Protein AF-A0A9X9LUC2-F1 (afdb_monomer_lite)

Structure (mmCIF, N/CA/C/O backbone):
data_AF-A0A9X9LUC2-F1
#
_entry.id   AF-A0A9X9LUC2-F1
#
loop_
_atom_site.group_PDB
_atom_site.id
_atom_site.type_symbol
_atom_site.label_atom_id
_atom_site.label_alt_id
_atom_site.label_comp_id
_atom_site.label_asym_id
_atom_site.label_entity_id
_atom_site.label_seq_id
_atom_site.pdbx_PDB_ins_code
_atom_site.Cartn_x
_atom_site.Cartn_y
_atom_site.Cartn_z
_atom_site.occupancy
_atom_site.B_iso_or_equiv
_atom_site.auth_seq_id
_atom_site.auth_comp_id
_atom_site.auth_asym_id
_atom_site.auth_atom_id
_atom_site.pdbx_PDB_model_num
ATOM 1 N N . MET A 1 1 ? 9.686 3.847 -3.494 1.00 53.19 1 MET A N 1
ATOM 2 C CA . MET A 1 1 ? 11.094 3.877 -3.953 1.00 53.19 1 MET A CA 1
ATOM 3 C C . MET A 1 1 ? 12.055 2.980 -3.164 1.00 53.19 1 MET A C 1
ATOM 5 O O . MET A 1 1 ? 12.938 2.423 -3.793 1.00 53.19 1 MET A O 1
ATOM 9 N N . LYS A 1 2 ? 11.927 2.823 -1.834 1.00 65.31 2 LYS A N 1
ATOM 10 C CA . LYS A 1 2 ? 13.006 2.271 -0.981 1.00 65.31 2 LYS A CA 1
ATOM 11 C C . LYS A 1 2 ? 13.181 0.735 -0.961 1.00 65.31 2 LYS A C 1
ATOM 13 O O . LYS A 1 2 ? 14.313 0.288 -0.920 1.00 65.31 2 LYS A O 1
ATOM 18 N N . GLU A 1 3 ? 12.108 -0.058 -1.003 1.00 73.75 3 GLU A N 1
ATOM 19 C CA . GLU A 1 3 ? 12.200 -1.539 -0.937 1.00 73.75 3 GLU A CA 1
ATOM 20 C C . GLU A 1 3 ? 12.381 -2.179 -2.324 1.00 73.75 3 GLU A C 1
ATOM 22 O O . GLU A 1 3 ? 13.334 -2.907 -2.569 1.00 73.75 3 GLU A O 1
ATOM 27 N N . MET A 1 4 ? 11.481 -1.873 -3.265 1.00 83.88 4 MET A N 1
ATOM 28 C CA . MET A 1 4 ? 11.449 -2.530 -4.584 1.00 83.88 4 MET A CA 1
ATOM 29 C C . MET A 1 4 ? 12.127 -1.729 -5.706 1.00 83.88 4 MET A C 1
ATOM 31 O O . MET A 1 4 ? 12.235 -2.216 -6.832 1.00 83.88 4 MET A O 1
ATOM 35 N N . GLY A 1 5 ? 12.578 -0.500 -5.425 1.00 82.88 5 GLY A N 1
ATOM 36 C CA . GLY A 1 5 ? 13.325 0.334 -6.375 1.00 82.88 5 GLY A CA 1
ATOM 37 C C . GLY A 1 5 ? 12.550 0.790 -7.618 1.00 82.88 5 GLY A C 1
ATOM 38 O O . GLY A 1 5 ? 13.155 1.384 -8.505 1.00 82.88 5 GLY A O 1
ATOM 39 N N . THR A 1 6 ? 11.241 0.525 -7.721 1.00 84.12 6 THR A N 1
ATOM 40 C CA . THR A 1 6 ? 10.432 0.979 -8.861 1.00 84.12 6 THR A CA 1
ATOM 41 C C . THR A 1 6 ? 9.820 2.357 -8.587 1.00 84.12 6 THR A C 1
ATOM 43 O O . THR A 1 6 ? 9.350 2.609 -7.468 1.00 84.12 6 THR A O 1
ATOM 46 N N . PRO A 1 7 ? 9.833 3.263 -9.581 1.00 85.38 7 PRO A N 1
ATOM 47 C CA . PRO A 1 7 ? 9.107 4.528 -9.506 1.00 85.38 7 PRO A CA 1
ATOM 48 C C . PRO A 1 7 ? 7.598 4.333 -9.730 1.00 85.38 7 PRO A C 1
ATOM 50 O O . PRO A 1 7 ? 6.815 5.034 -9.100 1.00 85.38 7 PRO A O 1
ATOM 53 N N . ASP A 1 8 ? 7.191 3.349 -10.545 1.00 85.25 8 ASP A N 1
ATOM 54 C CA . ASP A 1 8 ? 5.783 2.959 -10.702 1.00 85.25 8 ASP A CA 1
ATOM 55 C C . ASP A 1 8 ? 5.364 1.970 -9.596 1.00 85.25 8 ASP A C 1
ATOM 57 O O . ASP A 1 8 ? 6.000 0.921 -9.396 1.00 85.25 8 ASP A O 1
ATOM 61 N N . VAL A 1 9 ? 4.308 2.329 -8.860 1.00 87.81 9 VAL A N 1
ATOM 62 C CA . VAL A 1 9 ? 3.715 1.554 -7.762 1.00 87.81 9 VAL A CA 1
ATOM 63 C C . VAL A 1 9 ? 2.201 1.550 -7.934 1.00 87.81 9 VAL A C 1
ATOM 65 O O . VAL A 1 9 ? 1.543 2.582 -7.809 1.00 87.81 9 VAL A O 1
ATOM 68 N N . ARG A 1 10 ? 1.644 0.366 -8.172 1.00 89.12 10 ARG A N 1
ATOM 69 C CA . ARG A 1 10 ? 0.214 0.134 -8.366 1.00 89.12 10 ARG A CA 1
ATOM 70 C C . ARG A 1 10 ? -0.360 -0.468 -7.090 1.00 89.12 10 ARG A C 1
ATOM 72 O O . ARG A 1 10 ? 0.180 -1.431 -6.566 1.00 89.12 10 ARG A O 1
ATOM 79 N N . ILE A 1 11 ? -1.444 0.103 -6.577 1.00 90.19 11 ILE A N 1
ATOM 80 C CA . ILE A 1 11 ? -2.065 -0.345 -5.325 1.00 90.19 11 ILE A CA 1
ATOM 81 C C . ILE A 1 11 ? -3.303 -1.182 -5.648 1.00 90.19 11 ILE A C 1
ATOM 83 O O . ILE A 1 11 ? -4.203 -0.712 -6.343 1.00 90.19 11 ILE A O 1
ATOM 87 N N . ASP A 1 12 ? -3.384 -2.401 -5.107 1.00 91.06 12 ASP A N 1
ATOM 88 C CA . ASP A 1 12 ? -4.596 -3.219 -5.221 1.00 91.06 12 ASP A CA 1
ATOM 89 C C . ASP A 1 12 ? -5.784 -2.526 -4.528 1.00 91.06 12 ASP A C 1
ATOM 91 O O . ASP A 1 12 ? -5.720 -2.093 -3.372 1.00 91.06 12 ASP A O 1
ATOM 95 N N . THR A 1 13 ? -6.920 -2.488 -5.220 1.00 91.50 13 THR A N 1
ATOM 96 C CA . THR A 1 13 ? -8.217 -2.064 -4.682 1.00 91.50 13 THR A CA 1
ATOM 97 C C . THR A 1 13 ? -8.582 -2.736 -3.352 1.00 91.50 13 THR A C 1
ATOM 99 O O . THR A 1 13 ? -9.217 -2.108 -2.503 1.00 91.50 13 THR A O 1
ATOM 102 N N . ARG A 1 14 ? -8.167 -3.990 -3.124 1.00 91.88 14 ARG A N 1
ATOM 103 C CA . ARG A 1 14 ? -8.374 -4.716 -1.862 1.00 91.88 14 ARG A CA 1
ATOM 104 C C . ARG A 1 14 ? -7.601 -4.086 -0.712 1.00 91.88 14 ARG A C 1
ATOM 106 O O . ARG A 1 14 ? -8.144 -3.986 0.387 1.00 91.88 14 ARG A O 1
ATOM 113 N N . LEU A 1 15 ? -6.369 -3.639 -0.965 1.00 91.62 15 LEU A N 1
ATOM 114 C CA . LEU 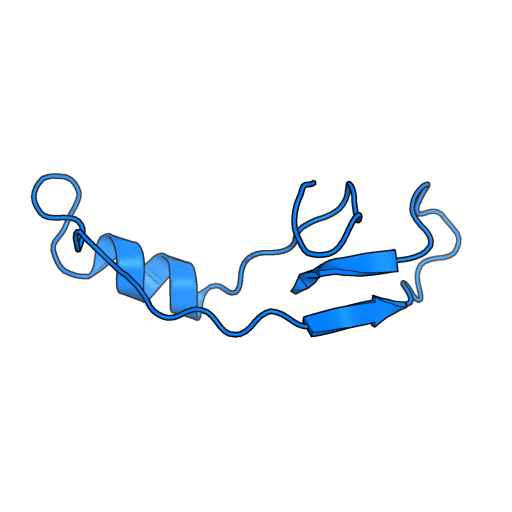A 1 15 ? -5.577 -2.926 0.032 1.00 91.62 15 LEU A CA 1
ATOM 115 C C . LEU A 1 15 ? -6.245 -1.594 0.369 1.00 91.62 15 LEU A C 1
ATOM 117 O O . LEU A 1 15 ? -6.411 -1.284 1.543 1.00 91.62 15 LEU A O 1
ATOM 121 N N . ASN A 1 16 ? -6.720 -0.861 -0.641 1.00 91.50 16 ASN A N 1
ATOM 122 C CA . ASN A 1 16 ? -7.436 0.393 -0.416 1.00 91.50 16 ASN A CA 1
ATOM 123 C C . ASN A 1 16 ? -8.695 0.179 0.446 1.00 91.50 16 ASN A C 1
ATOM 125 O O . ASN A 1 16 ? -8.893 0.863 1.446 1.00 91.50 16 ASN A O 1
ATOM 129 N N . LYS A 1 17 ? -9.510 -0.836 0.139 1.00 92.56 17 LYS A N 1
ATOM 130 C CA . LYS A 1 17 ? -10.682 -1.184 0.962 1.00 92.56 17 LYS A CA 1
ATOM 131 C C . LYS A 1 17 ? -10.301 -1.545 2.400 1.00 92.56 17 LYS A C 1
ATOM 133 O O . LYS A 1 17 ? -10.997 -1.134 3.320 1.00 92.56 17 LYS A O 1
ATOM 138 N N . ALA A 1 18 ? -9.206 -2.277 2.606 1.00 91.50 18 ALA A N 1
ATOM 139 C CA . ALA A 1 18 ? -8.730 -2.635 3.942 1.00 91.50 18 ALA A CA 1
ATOM 140 C C . ALA A 1 18 ? -8.236 -1.416 4.741 1.00 91.50 18 ALA A C 1
ATOM 142 O O . ALA A 1 18 ? -8.490 -1.331 5.941 1.00 91.50 18 ALA A O 1
ATOM 143 N N . VAL A 1 19 ? -7.580 -0.458 4.077 1.00 93.12 19 VAL A N 1
ATOM 144 C CA . VAL A 1 19 ? -7.151 0.813 4.683 1.00 93.12 19 VAL A CA 1
ATOM 145 C C . VAL A 1 19 ? -8.364 1.616 5.158 1.00 93.12 19 VAL A C 1
ATOM 147 O O . VAL A 1 19 ? -8.379 2.097 6.289 1.00 93.12 19 VAL A O 1
ATOM 150 N N . TRP A 1 20 ? -9.408 1.698 4.331 1.00 93.88 20 TRP A N 1
ATOM 151 C CA . TRP A 1 20 ? -10.602 2.501 4.615 1.00 93.88 20 TRP A CA 1
ATOM 152 C C . TRP A 1 20 ? -11.737 1.742 5.312 1.00 93.88 20 TRP A C 1
ATOM 154 O O . TRP A 1 20 ? -12.801 2.316 5.534 1.00 93.88 20 TRP A O 1
ATOM 164 N N . ALA A 1 21 ? -11.534 0.482 5.708 1.00 91.38 21 ALA A N 1
ATOM 165 C CA . ALA A 1 21 ? -12.591 -0.373 6.260 1.00 91.38 21 ALA A CA 1
ATOM 166 C C . ALA A 1 21 ? -13.259 0.195 7.528 1.00 91.38 21 ALA A C 1
ATOM 168 O O . ALA A 1 21 ? -14.418 -0.099 7.801 1.00 91.38 21 ALA A O 1
ATOM 169 N N . LYS A 1 22 ? -12.536 1.011 8.304 1.00 91.19 22 LYS A N 1
ATOM 170 C CA . LYS A 1 22 ? -13.025 1.655 9.538 1.00 91.19 22 LYS A CA 1
ATOM 171 C C . LYS A 1 22 ? -13.333 3.152 9.360 1.00 91.19 22 LYS A C 1
ATOM 173 O O . LYS A 1 22 ? -13.551 3.855 10.345 1.00 91.19 22 LYS A O 1
ATOM 178 N N . GLY A 1 23 ? -13.338 3.642 8.118 1.00 90.50 23 GLY A N 1
ATOM 179 C CA . GLY A 1 23 ? -13.509 5.055 7.784 1.00 90.50 23 GLY A CA 1
ATOM 180 C C . GLY A 1 23 ? -12.244 5.899 7.981 1.00 90.50 23 GLY A C 1
ATOM 181 O O . GLY A 1 23 ? -11.192 5.411 8.387 1.00 90.50 23 GLY A O 1
ATOM 182 N N . ILE A 1 24 ? -12.355 7.198 7.690 1.00 90.50 24 ILE A N 1
ATOM 183 C CA . ILE A 1 24 ? -11.205 8.117 7.611 1.00 90.50 24 ILE A CA 1
ATOM 184 C C . ILE A 1 24 ? -10.520 8.404 8.949 1.00 90.50 24 ILE A C 1
ATOM 186 O O . ILE A 1 24 ? -9.324 8.668 8.994 1.00 90.50 24 ILE A O 1
ATOM 190 N N . ARG A 1 25 ? -11.271 8.338 10.051 1.00 91.38 25 ARG A N 1
ATOM 191 C CA . ARG A 1 25 ? -10.774 8.684 11.389 1.00 91.38 25 ARG A CA 1
ATOM 192 C C . ARG A 1 25 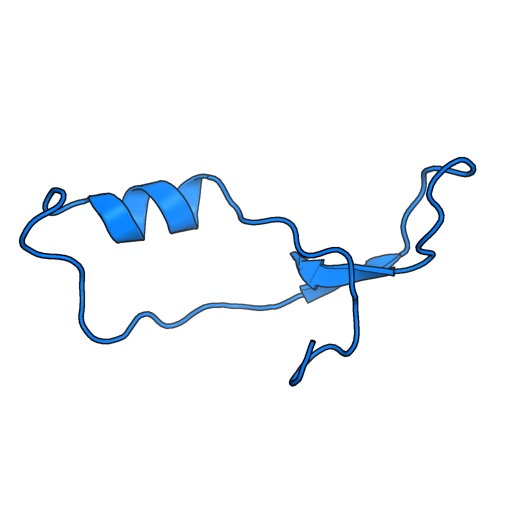? -10.079 7.534 12.116 1.00 91.38 25 ARG A C 1
ATOM 194 O O . ARG A 1 25 ? -9.426 7.794 13.117 1.00 91.38 25 ARG A O 1
ATOM 201 N N . ASN A 1 26 ? -10.221 6.290 11.651 1.00 91.19 26 ASN A N 1
ATOM 202 C CA . ASN A 1 26 ? -9.748 5.113 12.388 1.00 91.19 26 ASN A CA 1
ATOM 203 C C . ASN A 1 26 ? -8.966 4.129 11.503 1.00 91.19 26 ASN A C 1
ATOM 205 O O . ASN A 1 26 ? -9.235 2.925 11.490 1.00 91.19 26 ASN A O 1
ATOM 209 N N . VAL A 1 27 ? -8.004 4.648 10.738 1.00 92.19 27 V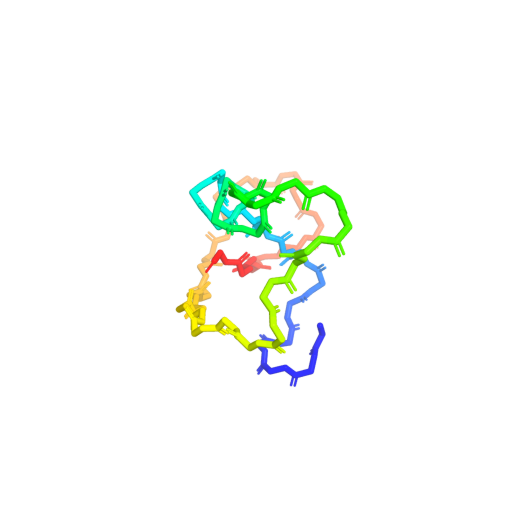AL A N 1
ATOM 210 C CA . VAL A 1 27 ? -7.130 3.839 9.877 1.00 92.19 27 VAL A CA 1
ATOM 211 C C . VAL A 1 27 ? -6.237 2.920 10.735 1.00 92.19 27 VAL A C 1
ATOM 213 O O . VAL A 1 27 ? -5.713 3.368 11.758 1.00 92.19 27 VAL A O 1
ATOM 216 N N . PRO A 1 28 ? -6.034 1.639 10.362 1.00 93.62 28 PRO A N 1
ATOM 217 C CA . PRO A 1 28 ? -5.157 0.738 11.109 1.00 93.62 28 PRO A CA 1
ATOM 218 C C . PRO A 1 28 ? -3.711 1.256 11.211 1.00 93.62 28 PRO A C 1
ATOM 220 O O . PRO A 1 28 ? -3.122 1.651 10.210 1.00 93.62 28 PRO A O 1
ATOM 223 N N . TYR A 1 29 ? -3.098 1.166 12.399 1.00 92.75 29 TYR A N 1
ATOM 224 C CA . TYR A 1 29 ? -1.714 1.619 12.630 1.00 92.75 29 TYR A CA 1
ATOM 225 C C . TYR A 1 29 ? -0.651 0.827 11.856 1.00 92.75 29 TYR A C 1
ATOM 227 O O . TYR A 1 29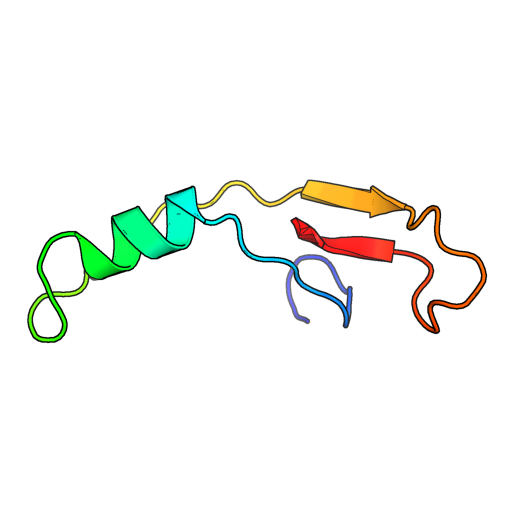 ? 0.424 1.347 11.564 1.00 92.75 29 TYR A O 1
ATOM 235 N N . ARG A 1 30 ? -0.912 -0.453 11.567 1.00 92.00 30 ARG A N 1
ATOM 236 C CA . ARG A 1 30 ? -0.008 -1.336 10.819 1.00 92.00 30 ARG A CA 1
ATOM 237 C C . ARG A 1 30 ? -0.820 -2.258 9.924 1.00 92.00 30 ARG A C 1
ATOM 239 O O . ARG A 1 30 ? -1.803 -2.845 10.371 1.00 92.00 30 ARG A O 1
ATOM 246 N N . ILE A 1 31 ? -0.376 -2.414 8.681 1.00 91.12 31 ILE A N 1
ATOM 247 C CA . ILE A 1 31 ? -0.969 -3.327 7.704 1.00 91.12 31 ILE A CA 1
ATOM 248 C C . ILE A 1 31 ? 0.154 -4.166 7.112 1.00 91.12 31 ILE A C 1
ATOM 250 O O . ILE A 1 31 ? 1.189 -3.642 6.703 1.00 91.12 31 ILE A O 1
ATOM 254 N N . ARG A 1 32 ? -0.047 -5.483 7.069 1.00 92.25 32 ARG A N 1
ATOM 255 C CA . ARG A 1 32 ? 0.872 -6.383 6.381 1.00 92.25 32 ARG A CA 1
ATOM 256 C C . ARG A 1 32 ? 0.525 -6.381 4.899 1.00 92.25 32 ARG A C 1
ATOM 258 O O . ARG A 1 32 ? -0.557 -6.822 4.522 1.00 92.25 32 ARG A O 1
ATOM 265 N N . VAL A 1 33 ? 1.445 -5.892 4.078 1.00 89.94 33 VAL A N 1
ATOM 266 C CA . VAL A 1 33 ? 1.287 -5.833 2.622 1.00 89.94 33 VAL A CA 1
ATOM 267 C C . VAL A 1 33 ? 2.212 -6.861 1.981 1.00 89.94 33 VAL A C 1
ATOM 269 O O . VAL A 1 33 ? 3.316 -7.105 2.468 1.00 89.94 33 VAL A O 1
ATOM 272 N N . ARG A 1 34 ? 1.751 -7.483 0.897 1.00 90.56 34 ARG A N 1
ATOM 273 C CA . ARG A 1 34 ? 2.585 -8.314 0.030 1.00 90.56 34 ARG A CA 1
ATOM 274 C C . ARG A 1 34 ? 2.948 -7.481 -1.189 1.00 90.56 34 ARG A C 1
ATOM 276 O O . ARG A 1 34 ? 2.051 -7.062 -1.904 1.00 90.56 34 ARG A O 1
ATOM 283 N N . LEU A 1 35 ? 4.240 -7.267 -1.400 1.00 89.62 35 LEU A N 1
ATOM 284 C CA . LEU A 1 35 ? 4.764 -6.532 -2.546 1.00 89.62 35 LEU A CA 1
ATOM 285 C C . LEU A 1 35 ? 5.258 -7.527 -3.592 1.00 89.62 35 LEU A C 1
ATOM 287 O O . LEU A 1 35 ? 5.932 -8.506 -3.263 1.00 89.62 35 LEU A O 1
ATOM 291 N N . SER A 1 36 ? 4.940 -7.273 -4.853 1.00 89.12 36 SER A N 1
ATOM 292 C CA . SER A 1 36 ? 5.405 -8.062 -5.988 1.00 89.12 36 SER A CA 1
ATOM 293 C C . SER A 1 36 ? 5.963 -7.146 -7.068 1.00 89.12 36 SER A C 1
ATOM 295 O O . SER A 1 36 ? 5.342 -6.157 -7.436 1.00 89.12 36 SER A O 1
ATOM 297 N N . ARG A 1 37 ? 7.155 -7.458 -7.581 1.00 89.75 37 ARG A N 1
ATOM 298 C CA . ARG A 1 37 ? 7.757 -6.715 -8.693 1.00 89.75 37 ARG A CA 1
ATOM 299 C C . ARG A 1 37 ? 7.500 -7.472 -9.986 1.00 89.75 37 ARG A C 1
ATOM 301 O O . ARG A 1 37 ? 7.844 -8.649 -10.077 1.00 89.75 37 ARG A O 1
ATOM 308 N N . LYS A 1 38 ? 6.917 -6.800 -10.976 1.00 88.56 38 LYS A N 1
ATOM 309 C CA . LYS A 1 38 ? 6.591 -7.373 -12.287 1.00 88.56 38 LYS A CA 1
ATOM 310 C C . LYS A 1 38 ? 7.172 -6.517 -13.410 1.00 88.56 38 LYS A C 1
ATOM 312 O O . LYS A 1 38 ? 7.419 -5.322 -13.229 1.00 88.56 38 LYS A O 1
ATOM 317 N N . ARG A 1 39 ? 7.435 -7.146 -14.558 1.00 87.56 39 ARG A N 1
ATOM 318 C CA . ARG A 1 39 ? 7.760 -6.426 -15.796 1.00 87.56 39 ARG A CA 1
ATOM 319 C C . ARG A 1 39 ? 6.501 -5.793 -16.353 1.00 87.56 39 ARG A C 1
ATOM 321 O O . ARG A 1 39 ? 5.428 -6.381 -16.247 1.00 87.56 39 ARG A O 1
ATOM 328 N N . ASN A 1 40 ? 6.661 -4.590 -16.888 1.00 85.44 40 ASN A N 1
ATOM 329 C CA . ASN A 1 40 ? 5.601 -3.963 -17.648 1.00 85.44 40 ASN A CA 1
ATOM 330 C C . ASN A 1 40 ? 5.551 -4.583 -19.050 1.00 85.44 40 ASN A C 1
ATOM 332 O O . ASN A 1 40 ? 6.601 -4.885 -19.619 1.00 85.44 40 ASN A O 1
ATOM 336 N N . GLU A 1 41 ? 4.341 -4.803 -19.547 1.00 82.44 41 GLU A N 1
ATOM 337 C CA . GLU A 1 41 ? 4.073 -5.301 -20.900 1.00 82.44 41 GLU A CA 1
ATOM 338 C C . GLU A 1 41 ? 3.751 -4.146 -21.862 1.00 82.44 41 GLU A C 1
ATOM 340 O O . GLU A 1 41 ? 3.836 -4.328 -23.070 1.00 82.44 41 GLU A O 1
ATOM 345 N N . ASP A 1 42 ? 3.461 -2.948 -21.333 1.00 82.31 42 ASP A N 1
ATOM 346 C CA . ASP A 1 42 ? 3.246 -1.741 -22.134 1.00 82.31 42 ASP A CA 1
ATOM 347 C C . ASP A 1 42 ? 4.575 -1.187 -22.672 1.00 82.31 42 ASP A C 1
ATOM 349 O O . ASP A 1 42 ? 5.431 -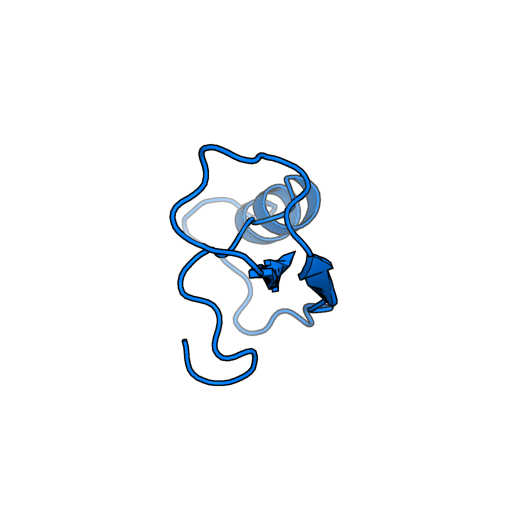0.745 -21.896 1.00 82.31 42 ASP A O 1
ATOM 353 N N . GLU A 1 43 ? 4.721 -1.159 -24.001 1.00 71.25 43 GLU A N 1
ATOM 354 C CA . GLU A 1 43 ? 5.886 -0.587 -24.698 1.00 71.25 43 GLU A CA 1
ATOM 355 C C . GLU A 1 43 ? 6.026 0.932 -24.499 1.00 71.25 43 GLU A C 1
ATOM 357 O O . GLU A 1 43 ? 7.147 1.437 -24.451 1.00 71.25 43 GLU A O 1
ATOM 362 N N . ASP A 1 44 ? 4.918 1.650 -24.286 1.00 78.56 44 ASP A N 1
ATOM 363 C CA . ASP A 1 44 ? 4.903 3.113 -24.112 1.00 78.56 44 ASP A CA 1
ATOM 364 C C . ASP A 1 44 ? 5.203 3.574 -22.675 1.00 78.56 44 ASP A C 1
ATOM 366 O O . ASP A 1 44 ? 5.286 4.772 -22.385 1.00 78.56 44 ASP A O 1
ATOM 370 N N . SER A 1 45 ? 5.363 2.642 -21.732 1.00 77.56 45 SER A N 1
ATOM 371 C CA . SER A 1 45 ? 5.650 3.001 -20.346 1.00 77.56 45 SER A CA 1
ATOM 372 C C . SER A 1 45 ? 7.115 3.427 -20.179 1.00 77.56 45 SER A C 1
ATOM 374 O O . SER A 1 45 ? 8.020 2.635 -20.456 1.00 77.56 45 SER A O 1
ATOM 376 N N . PRO A 1 46 ? 7.400 4.601 -19.576 1.00 79.25 46 PRO A N 1
ATOM 377 C CA . PRO A 1 46 ? 8.775 5.030 -19.297 1.00 79.25 46 PRO A CA 1
ATOM 378 C C . PRO A 1 46 ? 9.493 4.096 -18.306 1.00 79.25 46 PRO A C 1
ATOM 380 O O . PRO A 1 46 ? 10.720 4.091 -18.209 1.00 79.25 46 PRO A O 1
ATOM 383 N N . ASN A 1 47 ? 8.731 3.281 -17.569 1.00 82.00 47 ASN A N 1
ATOM 384 C CA . ASN A 1 47 ? 9.241 2.341 -16.584 1.00 82.00 47 ASN A CA 1
ATOM 385 C C . ASN A 1 47 ? 9.062 0.893 -17.053 1.00 82.00 47 ASN A C 1
ATOM 387 O O . ASN A 1 47 ? 7.941 0.428 -17.253 1.00 82.00 47 ASN A O 1
ATOM 391 N N . LYS A 1 48 ? 10.175 0.150 -17.128 1.00 83.31 48 LYS A N 1
ATOM 392 C CA . LYS A 1 48 ? 10.201 -1.283 -17.492 1.00 83.31 48 LYS A CA 1
ATOM 393 C C . LYS A 1 48 ? 9.622 -2.207 -16.415 1.00 83.31 48 LYS A C 1
ATOM 395 O O . LYS A 1 48 ? 9.311 -3.365 -16.681 1.00 83.31 48 LYS A O 1
ATOM 400 N N . LEU A 1 49 ? 9.575 -1.744 -15.167 1.00 87.31 49 LEU A N 1
ATOM 401 C CA . LEU A 1 49 ? 9.218 -2.541 -13.994 1.00 87.31 49 LEU A CA 1
ATOM 402 C C . LEU A 1 49 ? 8.267 -1.734 -13.117 1.00 87.31 49 LEU A C 1
ATOM 404 O O . LEU A 1 49 ? 8.523 -0.557 -12.862 1.00 87.31 49 LEU A O 1
ATOM 408 N N . TYR A 1 50 ? 7.236 -2.397 -12.605 1.00 88.44 50 TYR A N 1
ATOM 409 C CA . TYR A 1 50 ? 6.307 -1.828 -11.634 1.00 88.44 50 TYR A CA 1
ATOM 410 C C . TYR A 1 50 ? 6.192 -2.737 -10.409 1.00 88.44 50 TYR A C 1
ATOM 412 O O . TYR A 1 50 ? 6.485 -3.938 -10.464 1.00 88.44 50 TYR A O 1
ATOM 420 N N . THR A 1 51 ? 5.791 -2.145 -9.287 1.00 88.75 51 THR A N 1
ATOM 421 C CA . THR A 1 51 ? 5.435 -2.892 -8.076 1.00 88.75 51 THR A CA 1
ATOM 422 C C . THR A 1 51 ? 3.920 -2.936 -7.941 1.00 88.75 51 THR A C 1
ATOM 424 O O . THR A 1 51 ? 3.267 -1.918 -8.162 1.00 88.75 51 THR A O 1
ATOM 427 N N . LEU A 1 52 ? 3.384 -4.102 -7.585 1.00 88.81 52 LEU A N 1
ATOM 428 C CA . LEU A 1 52 ? 1.982 -4.352 -7.253 1.00 88.81 52 LEU A CA 1
ATOM 429 C C . LEU A 1 52 ? 1.868 -4.890 -5.826 1.00 88.81 52 LEU A C 1
ATOM 431 O O . LEU A 1 52 ? 2.668 -5.807 -5.502 1.00 88.81 52 LEU A O 1
#

pLDDT: mean 86.73, std 7.54, range [53.19, 93.88]

Secondary structure (DSSP, 8-state):
-TTT--SEEPPPHHHHHHHHTT-TT---S-------EEE---TT-S-SEEE-

Organism: Gulo gulo (NCBI:txid48420)

InterPro domains:
  IPR000054 Large ribosomal subunit protein eL31 [PF01198] (1-47)
  IPR000054 Large ribosomal subunit protein eL31 [PTHR10956] (1-52)
  IPR000054 Large ribosomal subunit protein eL31 [SM01380] (1-48)
  IPR020052 Large ribosomal subunit protein eL31, conserved site [PS01144] (9-23)
  IPR023621 Large ribosomal subunit protein eL31 domain superfamily [G3DSA:3.10.440.10] (1-52)
  IPR023621 Large ribosomal subunit protein eL31 domain superfamily [SSF54575] (1-48)

Foldseek 3Di:
DPPPPFPAEDDDPVVVCQQQVVHDPDGDPDDDDDKDKDADPDPPDPTRIYID

Radius of gyration: 13.69 Å; chains: 1; bounding box: 27×17×37 Å

Sequence (52 aa):
MKEMGTPDVRIDTRLNKAVWAKGIRNVP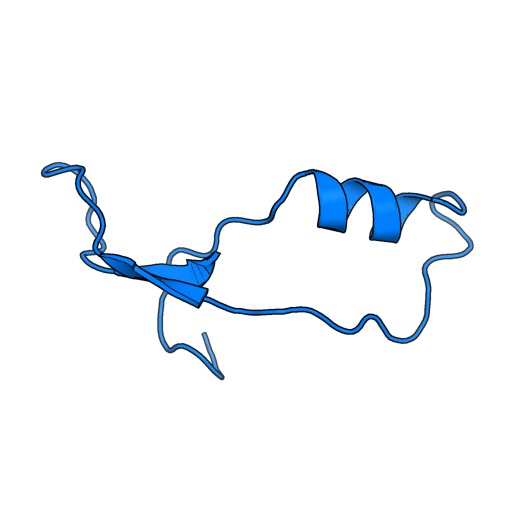YRIRVRLSRKRNEDEDSPNKLYTL